Protein AF-A0A366CW76-F1 (afdb_monomer_lite)

Foldseek 3Di:
DPDDPDDDDDCQKDWDFPDPPVCPPPPTLIKIWGWDDDPPDTAIWIDSVQWTDPALPDDTHNDTDGDHPVRNVVSRVSCSQVRDDPNDGPCNVVVDDDD

Radius of gyration: 16.67 Å; chains: 1; bounding box: 48×47×42 Å

Structure (mmCIF, N/CA/C/O backbone):
data_AF-A0A366CW76-F1
#
_entry.id   AF-A0A366CW76-F1
#
loop_
_atom_site.group_PDB
_atom_site.id
_atom_site.type_symbol
_atom_site.label_atom_id
_atom_site.label_alt_id
_atom_site.label_comp_id
_atom_site.label_asym_id
_atom_site.label_entity_id
_atom_site.label_seq_id
_atom_site.pdbx_PDB_ins_code
_atom_site.Cartn_x
_atom_site.Cartn_y
_atom_site.Cartn_z
_atom_site.occupancy
_atom_site.B_iso_or_equiv
_atom_site.auth_seq_id
_atom_site.auth_comp_id
_atom_site.auth_asym_id
_atom_site.auth_atom_id
_atom_site.pdbx_PDB_model_num
ATOM 1 N N . MET A 1 1 ? 27.212 -34.674 -8.560 1.00 51.16 1 MET A N 1
ATOM 2 C CA . MET A 1 1 ? 25.912 -34.073 -8.190 1.00 51.16 1 MET A CA 1
ATOM 3 C C . MET A 1 1 ? 25.825 -32.720 -8.871 1.00 51.16 1 MET A C 1
ATOM 5 O O . MET A 1 1 ? 26.775 -31.966 -8.707 1.00 51.16 1 MET A O 1
ATOM 9 N N . PRO A 1 2 ? 24.784 -32.427 -9.669 1.00 63.22 2 PRO A N 1
ATOM 10 C CA . PRO A 1 2 ? 24.570 -31.074 -10.170 1.00 63.22 2 PRO A CA 1
ATOM 11 C C . PRO A 1 2 ? 24.283 -30.138 -8.989 1.00 63.22 2 PRO A C 1
ATOM 13 O O . PRO A 1 2 ? 23.513 -30.484 -8.093 1.00 63.22 2 PRO A O 1
ATOM 16 N N . GLU A 1 3 ? 24.955 -28.993 -8.964 1.00 63.53 3 GLU A N 1
ATOM 17 C CA . GLU A 1 3 ? 24.799 -27.962 -7.940 1.00 63.53 3 GLU A CA 1
ATOM 18 C C . GLU A 1 3 ? 23.416 -27.313 -8.089 1.00 63.53 3 GLU A C 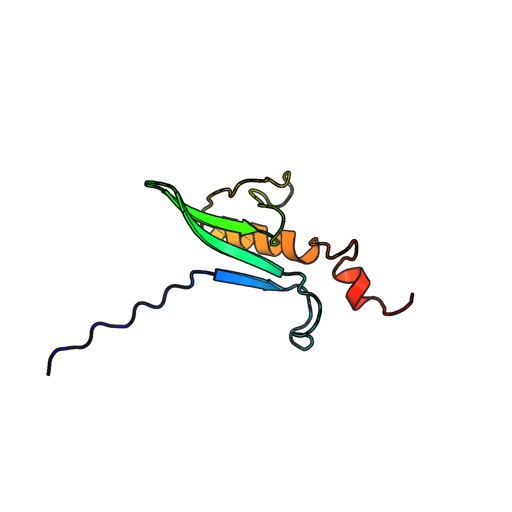1
ATOM 20 O O . GLU A 1 3 ? 23.066 -26.807 -9.156 1.00 63.53 3 GLU A O 1
ATOM 25 N N . ILE A 1 4 ? 22.593 -27.391 -7.041 1.00 67.50 4 ILE A N 1
ATOM 26 C CA . ILE A 1 4 ? 21.270 -26.763 -7.032 1.00 67.50 4 ILE A CA 1
ATOM 27 C C . ILE A 1 4 ? 21.498 -25.252 -6.885 1.00 67.50 4 ILE A C 1
ATOM 29 O O . ILE A 1 4 ? 22.107 -24.842 -5.895 1.00 67.50 4 ILE A O 1
ATOM 33 N N . PRO A 1 5 ? 21.038 -24.413 -7.832 1.00 67.38 5 PRO A N 1
ATOM 34 C CA . PRO A 1 5 ? 21.225 -22.975 -7.728 1.00 67.38 5 PRO A CA 1
ATOM 35 C C . PRO A 1 5 ? 20.509 -22.435 -6.480 1.00 67.38 5 PRO A C 1
ATOM 37 O O . PRO A 1 5 ? 19.438 -22.935 -6.120 1.00 67.38 5 PRO A O 1
ATOM 40 N N . PRO A 1 6 ? 21.064 -21.408 -5.816 1.00 56.34 6 PRO A N 1
ATOM 41 C CA . PRO A 1 6 ? 20.466 -20.845 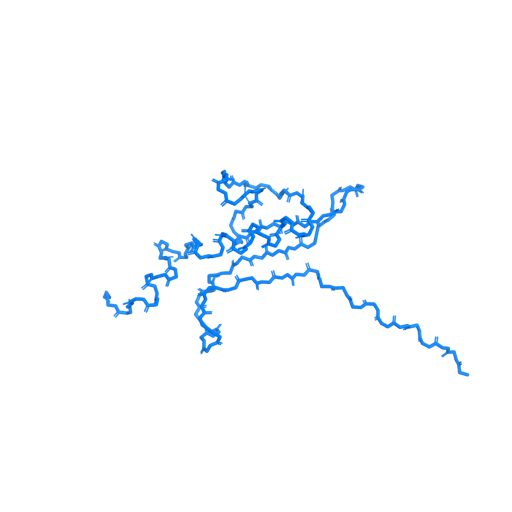-4.614 1.00 56.34 6 PRO A CA 1
ATOM 42 C C . PRO A 1 6 ? 19.055 -20.325 -4.910 1.00 56.34 6 PRO A C 1
ATOM 44 O O . PRO A 1 6 ? 18.830 -19.614 -5.894 1.00 56.34 6 PRO A O 1
ATOM 47 N N . ALA A 1 7 ? 18.097 -20.674 -4.049 1.00 46.22 7 ALA A N 1
ATOM 48 C CA . ALA A 1 7 ? 16.728 -20.190 -4.160 1.00 46.22 7 ALA A CA 1
ATOM 49 C C . ALA A 1 7 ? 16.709 -18.656 -4.057 1.00 46.22 7 ALA A C 1
ATOM 51 O O . ALA A 1 7 ? 17.092 -18.081 -3.038 1.00 46.22 7 ALA A O 1
ATOM 52 N N . ARG A 1 8 ? 16.255 -17.977 -5.116 1.00 40.16 8 ARG A N 1
ATOM 53 C CA . ARG A 1 8 ? 16.048 -16.525 -5.101 1.00 40.16 8 ARG A CA 1
ATOM 54 C C . ARG A 1 8 ? 14.660 -16.229 -4.538 1.00 40.16 8 ARG A C 1
ATOM 56 O O . ARG A 1 8 ? 13.675 -16.233 -5.270 1.00 40.16 8 ARG A O 1
ATOM 63 N N . ILE A 1 9 ? 14.590 -15.967 -3.238 1.00 44.22 9 ILE A N 1
ATOM 64 C CA . ILE A 1 9 ? 13.369 -15.499 -2.573 1.00 44.22 9 ILE A CA 1
ATOM 65 C C . ILE A 1 9 ? 13.215 -14.005 -2.883 1.00 44.22 9 ILE A C 1
ATOM 67 O O . ILE A 1 9 ? 14.120 -13.222 -2.608 1.00 44.22 9 ILE A O 1
ATOM 71 N N . THR A 1 10 ? 12.098 -13.612 -3.498 1.00 52.00 10 THR A N 1
ATOM 72 C CA . THR A 1 10 ? 11.753 -12.203 -3.756 1.00 52.00 10 THR A CA 1
ATOM 73 C C . THR A 1 10 ? 10.454 -11.899 -3.022 1.00 52.00 10 THR A C 1
ATOM 75 O O . THR A 1 10 ? 9.490 -12.649 -3.155 1.00 52.00 10 THR A O 1
ATOM 78 N N . ILE A 1 11 ? 10.429 -10.836 -2.218 1.00 59.56 11 ILE A N 1
ATOM 79 C CA . ILE A 1 11 ? 9.215 -10.423 -1.509 1.00 59.56 11 ILE A CA 1
ATOM 80 C C . ILE A 1 11 ? 8.377 -9.585 -2.478 1.00 59.56 11 ILE A C 1
ATOM 82 O O . ILE A 1 11 ? 8.646 -8.410 -2.703 1.00 59.56 11 ILE A O 1
ATOM 86 N N . ASP A 1 12 ? 7.374 -10.207 -3.097 1.00 73.12 12 ASP A N 1
ATOM 87 C CA . ASP A 1 12 ? 6.528 -9.540 -4.099 1.00 73.12 12 ASP A CA 1
ATOM 88 C C . ASP A 1 12 ? 5.363 -8.746 -3.482 1.00 73.12 12 ASP A C 1
ATOM 90 O O . ASP A 1 12 ? 4.725 -7.939 -4.169 1.00 73.12 12 ASP A O 1
ATOM 94 N N . ARG A 1 13 ? 5.078 -8.962 -2.190 1.00 74.31 13 ARG A N 1
ATOM 95 C CA . ARG A 1 13 ? 3.984 -8.320 -1.457 1.00 74.31 13 ARG A CA 1
ATOM 96 C C . ARG A 1 13 ? 4.377 -8.034 -0.011 1.00 74.31 13 ARG A C 1
ATOM 98 O O . ARG A 1 13 ? 4.737 -8.951 0.720 1.00 74.31 13 ARG A O 1
ATOM 105 N N . TYR A 1 14 ? 4.200 -6.786 0.402 1.00 70.44 14 TYR A N 1
ATOM 106 C CA . TYR A 1 14 ? 4.239 -6.369 1.799 1.00 70.44 14 TYR A CA 1
ATOM 107 C C . TYR A 1 14 ? 2.839 -5.958 2.244 1.00 70.44 14 TYR A C 1
ATOM 109 O O . TYR A 1 14 ? 2.078 -5.384 1.461 1.00 70.44 14 TYR A O 1
ATOM 117 N N . THR A 1 15 ? 2.516 -6.233 3.502 1.00 70.25 15 THR A N 1
ATOM 118 C CA . THR A 1 15 ? 1.267 -5.806 4.130 1.00 70.25 15 THR A CA 1
ATOM 119 C C . THR A 1 15 ? 1.613 -5.001 5.375 1.00 70.25 15 THR A C 1
ATOM 121 O O . THR A 1 15 ? 2.277 -5.520 6.267 1.00 70.25 15 THR A O 1
ATOM 124 N N . ALA A 1 16 ? 1.168 -3.749 5.440 1.00 62.97 16 ALA A N 1
ATOM 125 C CA . ALA A 1 16 ? 1.220 -2.945 6.655 1.00 62.97 16 ALA A CA 1
ATOM 126 C C . ALA A 1 16 ? -0.151 -3.012 7.334 1.00 62.97 16 ALA A C 1
ATOM 128 O O . ALA A 1 16 ? -1.136 -2.581 6.737 1.00 62.97 16 ALA A O 1
ATOM 129 N N . SER A 1 17 ? -0.206 -3.581 8.541 1.00 67.19 17 SER A N 1
ATOM 130 C CA . SER A 1 17 ? -1.399 -3.604 9.395 1.00 67.19 17 SER A CA 1
ATOM 131 C C . SER A 1 17 ? -1.252 -2.569 10.500 1.00 67.19 17 SER A C 1
ATOM 133 O O . SER A 1 17 ? -0.157 -2.374 11.025 1.00 67.19 17 SER A O 1
ATOM 135 N N . CYS A 1 18 ? -2.354 -1.927 10.865 1.00 68.44 18 CYS A N 1
ATOM 136 C CA . CYS A 1 18 ? -2.392 -0.994 11.991 1.00 68.44 18 CYS A CA 1
ATOM 137 C C . CYS A 1 18 ? -3.049 -1.561 13.247 1.00 68.44 18 CYS A C 1
ATOM 139 O O . CYS A 1 18 ? -3.217 -0.841 14.227 1.00 68.44 18 CYS A O 1
ATOM 141 N N . LEU A 1 19 ? -3.412 -2.839 13.227 1.00 68.19 19 LEU A N 1
ATOM 142 C CA . LEU A 1 19 ? -3.888 -3.539 14.411 1.00 68.19 19 LEU A CA 1
ATOM 143 C C . LEU A 1 19 ? -2.701 -4.135 15.189 1.00 68.19 19 LEU A C 1
ATOM 145 O O . LEU A 1 19 ? -1.709 -4.508 14.555 1.00 68.19 19 LEU A O 1
ATOM 149 N N . PRO A 1 20 ? -2.794 -4.239 16.530 1.00 64.75 20 PRO A N 1
ATOM 150 C CA . PRO A 1 20 ? -1.844 -4.997 17.338 1.00 64.75 20 PRO A CA 1
ATOM 151 C C . PRO A 1 20 ? -1.672 -6.420 16.796 1.00 64.75 20 PRO A C 1
ATOM 153 O O . PRO A 1 20 ? -2.620 -7.004 16.268 1.00 64.75 20 PRO A O 1
ATOM 156 N N . GLU A 1 21 ? -0.466 -6.973 16.943 1.00 62.72 21 GLU A N 1
ATOM 157 C CA . GLU A 1 21 ? -0.092 -8.307 16.439 1.00 62.72 21 GLU A CA 1
ATOM 158 C C . GLU A 1 21 ? -1.034 -9.420 16.939 1.00 62.72 21 GLU A C 1
ATOM 160 O O . GLU A 1 21 ? -1.259 -10.410 16.245 1.00 62.72 21 GLU A O 1
ATOM 165 N N . ASP A 1 22 ? -1.666 -9.190 18.089 1.00 63.47 22 ASP A N 1
ATOM 166 C CA . ASP A 1 22 ? -2.517 -10.135 18.811 1.00 63.47 22 ASP A CA 1
ATOM 167 C C . ASP A 1 22 ? -3.945 -10.267 18.239 1.00 63.47 22 ASP A C 1
ATOM 169 O O . ASP A 1 22 ? -4.721 -11.085 18.728 1.00 63.47 22 ASP A O 1
ATOM 173 N N . HIS A 1 23 ? -4.300 -9.481 17.213 1.00 53.50 23 HIS A N 1
ATOM 174 C CA . HIS A 1 23 ? -5.649 -9.434 16.624 1.00 53.50 23 HIS A CA 1
ATOM 175 C C . HIS A 1 23 ? -5.668 -9.672 15.098 1.00 53.50 23 HIS A C 1
ATOM 177 O O . HIS A 1 23 ? -6.150 -8.822 14.335 1.00 53.50 23 HIS A O 1
ATOM 183 N N . PRO A 1 24 ? -5.147 -10.817 14.610 1.00 57.62 24 PRO A N 1
ATOM 184 C CA . PRO A 1 24 ? -5.070 -11.124 13.181 1.00 57.62 24 PRO A CA 1
ATOM 185 C C . PRO A 1 24 ? -6.438 -11.327 12.502 1.00 57.62 24 PRO A C 1
ATOM 187 O O . PRO A 1 24 ? -6.512 -11.264 11.279 1.00 57.62 24 PRO A O 1
ATOM 190 N N . GLU A 1 25 ? -7.512 -11.575 13.253 1.00 50.94 25 GLU A N 1
ATOM 191 C CA . GLU A 1 25 ? -8.860 -11.887 12.747 1.00 50.94 25 GLU A CA 1
ATOM 192 C C . GLU A 1 25 ? -9.746 -10.669 12.427 1.00 50.94 25 GLU A C 1
ATOM 194 O O . GLU A 1 25 ? -10.796 -10.811 11.794 1.00 50.94 25 GLU A O 1
ATOM 199 N N . HIS A 1 26 ? -9.360 -9.465 12.848 1.00 51.94 26 HIS A N 1
ATOM 200 C CA . HIS A 1 26 ? -10.157 -8.260 12.620 1.00 51.94 26 HIS A CA 1
ATOM 201 C C . HIS A 1 26 ? -10.056 -7.793 11.158 1.00 51.94 26 HIS A C 1
ATOM 203 O O . HIS A 1 26 ? -8.996 -7.892 10.539 1.00 51.94 26 HIS A O 1
ATOM 209 N N . ARG A 1 27 ? -11.162 -7.258 10.598 1.00 52.59 27 ARG A N 1
ATOM 210 C CA . ARG A 1 27 ? -11.234 -6.714 9.223 1.00 52.59 27 ARG A CA 1
ATOM 211 C C . ARG A 1 27 ? -10.017 -5.823 8.958 1.00 52.59 27 ARG A C 1
ATOM 213 O O . ARG A 1 27 ? -9.911 -4.733 9.509 1.00 52.59 27 ARG A O 1
ATOM 220 N N . HIS A 1 28 ? -9.096 -6.340 8.152 1.00 59.81 28 HIS A N 1
ATOM 221 C CA . HIS A 1 28 ? -7.732 -5.844 8.086 1.00 59.81 28 HIS A CA 1
ATOM 222 C C . HIS A 1 28 ? -7.688 -4.382 7.627 1.00 59.81 28 HIS A C 1
ATOM 224 O O . HIS A 1 28 ? -7.975 -4.073 6.471 1.00 59.81 28 HIS A O 1
ATOM 230 N N . PHE A 1 29 ? -7.260 -3.489 8.518 1.00 67.44 29 PHE A N 1
ATOM 231 C CA . PHE A 1 29 ? -6.743 -2.171 8.154 1.00 67.44 29 PHE A CA 1
ATOM 232 C C . PHE A 1 29 ? -5.372 -2.350 7.508 1.00 67.44 29 PHE A C 1
ATOM 234 O O . PHE A 1 29 ? -4.337 -2.086 8.119 1.00 67.44 29 PHE A O 1
ATOM 241 N N . SER A 1 30 ? -5.372 -2.920 6.306 1.00 74.62 30 SER A N 1
ATOM 242 C CA . SER A 1 30 ? -4.159 -3.310 5.607 1.00 74.62 30 SER A CA 1
ATOM 243 C C . SER A 1 30 ? -3.912 -2.433 4.395 1.00 74.62 30 SER A C 1
ATOM 245 O O . SER A 1 30 ? -4.770 -2.330 3.521 1.00 74.62 30 SER A O 1
ATOM 247 N N . ILE A 1 31 ? -2.698 -1.901 4.292 1.00 83.38 31 ILE A N 1
ATOM 248 C CA . ILE A 1 31 ? -2.153 -1.414 3.027 1.00 83.38 31 ILE A CA 1
ATOM 249 C C . ILE A 1 31 ? -1.247 -2.486 2.436 1.00 83.38 31 ILE A C 1
ATOM 251 O O . ILE A 1 31 ? -0.405 -3.063 3.123 1.00 83.38 31 ILE A O 1
ATOM 255 N N . LEU A 1 32 ? -1.403 -2.728 1.142 1.00 89.31 32 LEU A N 1
ATOM 256 C CA . LEU A 1 32 ? -0.593 -3.635 0.353 1.00 89.31 32 LEU A CA 1
ATOM 257 C C . LEU A 1 32 ? 0.415 -2.843 -0.468 1.00 89.31 32 LEU A C 1
ATOM 259 O O . LEU A 1 32 ? 0.043 -1.928 -1.200 1.00 89.31 32 LEU A O 1
ATOM 263 N N . VAL A 1 33 ? 1.676 -3.255 -0.407 1.00 89.44 33 VAL A N 1
ATOM 264 C CA . VAL A 1 33 ? 2.710 -2.845 -1.358 1.00 89.44 33 VAL A CA 1
ATOM 265 C C . VAL A 1 33 ? 3.007 -4.038 -2.241 1.00 89.44 33 VAL A C 1
ATOM 267 O O . VAL A 1 33 ? 3.438 -5.076 -1.749 1.00 89.44 33 VAL A O 1
ATOM 270 N N . MET A 1 34 ? 2.754 -3.917 -3.539 1.00 91.06 34 MET A N 1
ATOM 271 C CA . MET A 1 34 ? 2.916 -5.022 -4.482 1.00 91.06 34 MET A CA 1
ATOM 272 C C . MET A 1 34 ? 3.883 -4.647 -5.585 1.00 91.06 34 MET A C 1
ATOM 274 O O . MET A 1 34 ? 3.746 -3.590 -6.208 1.00 91.06 34 MET A O 1
ATOM 278 N N . ARG A 1 35 ? 4.810 -5.552 -5.884 1.00 90.56 35 ARG A N 1
ATOM 279 C CA . ARG A 1 35 ? 5.659 -5.420 -7.059 1.00 90.56 35 ARG A CA 1
ATOM 280 C C . ARG A 1 35 ? 4.805 -5.555 -8.318 1.00 90.56 35 ARG A C 1
ATOM 282 O O . ARG A 1 35 ? 4.027 -6.495 -8.472 1.00 90.56 35 ARG A O 1
ATOM 289 N N . ARG A 1 36 ? 4.930 -4.598 -9.233 1.00 89.06 36 ARG A N 1
ATOM 290 C CA . ARG A 1 36 ? 4.188 -4.554 -10.494 1.00 89.06 36 ARG A CA 1
ATOM 291 C C . ARG A 1 36 ? 5.103 -4.224 -11.656 1.00 89.06 36 ARG A C 1
ATOM 293 O O . ARG A 1 36 ? 6.060 -3.463 -11.540 1.00 89.06 36 ARG A O 1
ATOM 300 N N . ARG A 1 37 ? 4.765 -4.791 -12.810 1.00 87.88 37 ARG A N 1
ATOM 301 C CA . ARG A 1 37 ? 5.432 -4.520 -14.079 1.00 87.88 37 ARG A CA 1
ATOM 302 C C . ARG A 1 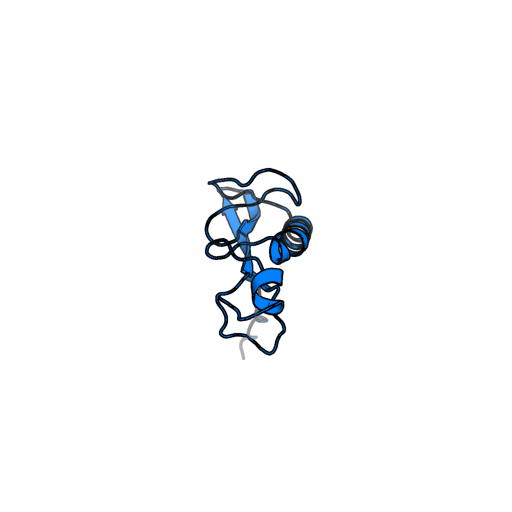37 ? 4.412 -3.995 -15.076 1.00 87.88 37 ARG A C 1
ATOM 304 O O . ARG A 1 37 ? 3.402 -4.647 -15.327 1.00 87.88 37 ARG A O 1
ATOM 311 N N . ARG A 1 38 ? 4.687 -2.830 -15.656 1.00 84.06 38 ARG A N 1
ATOM 312 C CA . ARG A 1 38 ? 3.900 -2.236 -16.737 1.00 84.06 38 ARG A CA 1
ATOM 313 C C . ARG A 1 38 ? 4.829 -2.009 -17.920 1.00 84.06 38 ARG A C 1
ATOM 315 O O . ARG A 1 38 ? 5.688 -1.137 -17.869 1.00 84.06 38 ARG A O 1
ATOM 322 N N . ARG A 1 39 ? 4.642 -2.801 -18.981 1.00 85.94 39 ARG A N 1
ATOM 323 C CA . ARG A 1 39 ? 5.516 -2.827 -20.167 1.00 85.94 39 ARG A CA 1
ATOM 324 C C . ARG A 1 39 ? 6.985 -3.097 -19.779 1.00 85.94 39 ARG A C 1
ATOM 326 O O . ARG A 1 39 ? 7.314 -4.179 -19.285 1.00 85.94 39 ARG A O 1
ATOM 333 N N . ASP A 1 40 ? 7.848 -2.122 -20.005 1.00 86.88 40 ASP A N 1
ATOM 334 C CA . ASP A 1 40 ? 9.283 -2.097 -19.729 1.00 86.88 40 ASP A CA 1
ATOM 335 C C . ASP A 1 40 ? 9.626 -1.612 -18.312 1.00 86.88 40 ASP A C 1
ATOM 337 O O . ASP A 1 40 ? 10.749 -1.801 -17.854 1.00 86.88 40 ASP A O 1
ATOM 341 N N . THR A 1 41 ? 8.660 -1.056 -17.580 1.00 86.31 41 THR A N 1
ATOM 342 C CA . THR A 1 41 ? 8.883 -0.479 -16.252 1.00 86.31 41 THR A CA 1
ATOM 343 C C . THR A 1 41 ? 8.465 -1.457 -15.155 1.00 86.31 41 THR A C 1
ATOM 345 O O . THR A 1 41 ? 7.358 -2.000 -15.176 1.00 86.31 41 THR A O 1
ATOM 348 N N . THR A 1 42 ? 9.340 -1.679 -14.172 1.00 89.25 42 THR A N 1
ATOM 349 C CA . THR A 1 42 ? 9.032 -2.438 -12.949 1.00 89.25 42 THR A CA 1
ATOM 350 C C . THR A 1 42 ? 9.129 -1.509 -11.749 1.00 89.25 42 THR A C 1
ATOM 352 O O . THR A 1 42 ? 10.081 -0.742 -11.648 1.00 89.25 42 THR A O 1
ATOM 355 N N . GLY A 1 43 ? 8.165 -1.593 -10.842 1.00 91.75 43 GLY A N 1
ATOM 356 C CA . GLY A 1 43 ? 8.145 -0.819 -9.608 1.00 91.75 43 GLY A CA 1
ATOM 357 C C . GLY A 1 43 ? 7.213 -1.451 -8.587 1.00 91.75 43 GLY A C 1
ATOM 358 O O . GLY A 1 43 ? 6.809 -2.605 -8.728 1.00 91.75 43 GLY A O 1
ATOM 359 N N . TYR A 1 44 ? 6.856 -0.681 -7.574 1.00 94.00 44 TYR A N 1
ATOM 360 C CA . TYR A 1 44 ? 5.923 -1.082 -6.532 1.00 94.00 44 TYR A CA 1
ATOM 361 C C . TYR A 1 44 ? 4.706 -0.166 -6.550 1.00 94.00 44 TYR A C 1
ATOM 363 O O . TYR A 1 44 ? 4.820 1.014 -6.866 1.00 94.00 44 TYR A O 1
ATOM 371 N N . ALA A 1 45 ? 3.541 -0.718 -6.238 1.00 94.25 45 ALA A N 1
ATOM 372 C CA . ALA A 1 45 ? 2.291 0.021 -6.133 1.00 94.25 45 ALA A CA 1
ATOM 373 C C . ALA A 1 45 ? 1.686 -0.184 -4.745 1.00 94.25 45 ALA A C 1
ATOM 375 O O . ALA A 1 45 ? 1.762 -1.287 -4.199 1.00 94.25 45 ALA A O 1
ATOM 376 N N . VAL A 1 46 ? 1.077 0.870 -4.205 1.00 93.56 46 VAL A N 1
ATOM 377 C CA . VAL A 1 46 ? 0.492 0.898 -2.859 1.00 93.56 46 VAL A CA 1
ATOM 378 C C . VAL A 1 46 ? -1.030 0.959 -2.960 1.00 93.56 46 VAL A C 1
ATOM 380 O O . VAL A 1 46 ? -1.550 1.783 -3.712 1.00 93.56 46 VAL A O 1
ATOM 383 N N . THR A 1 47 ? -1.750 0.108 -2.227 1.00 90.88 47 THR A N 1
ATOM 384 C CA . THR A 1 47 ? -3.222 0.045 -2.268 1.00 90.88 47 THR A CA 1
ATOM 385 C C . THR A 1 47 ? -3.841 -0.427 -0.956 1.00 90.88 47 THR A C 1
ATOM 387 O O . THR A 1 47 ? -3.250 -1.244 -0.261 1.00 90.88 47 THR A O 1
ATOM 390 N N . ASP A 1 48 ? -5.045 0.041 -0.637 1.00 86.38 48 ASP A N 1
ATOM 391 C CA . ASP A 1 48 ? -5.903 -0.499 0.434 1.00 86.38 48 ASP A CA 1
ATOM 392 C C . ASP A 1 48 ? -6.866 -1.596 -0.075 1.00 86.38 48 ASP A C 1
ATOM 394 O O . ASP A 1 48 ? -7.721 -2.080 0.661 1.00 86.38 48 ASP A O 1
ATOM 398 N N . GLY A 1 49 ? -6.748 -1.987 -1.350 1.00 84.06 49 GLY A N 1
ATOM 399 C CA . GLY A 1 49 ? -7.653 -2.912 -2.036 1.00 84.06 49 GLY A CA 1
ATOM 400 C C . GLY A 1 49 ? -8.792 -2.232 -2.803 1.00 84.06 49 GLY A C 1
ATOM 401 O O . GLY A 1 49 ? -9.382 -2.872 -3.672 1.00 84.06 49 GLY A O 1
ATOM 402 N N . THR A 1 50 ? -9.062 -0.949 -2.547 1.00 86.38 50 THR A N 1
ATOM 403 C CA . THR A 1 50 ? -10.062 -0.142 -3.270 1.00 86.38 50 THR A CA 1
ATOM 404 C C . THR A 1 50 ? -9.394 0.924 -4.136 1.00 86.38 50 THR A C 1
ATOM 406 O O . THR A 1 50 ? -9.755 1.110 -5.297 1.00 86.38 50 THR A O 1
ATOM 409 N N . TRP A 1 51 ? -8.390 1.599 -3.586 1.00 90.31 51 TRP A N 1
ATOM 410 C CA . TRP A 1 51 ? -7.709 2.743 -4.170 1.00 90.31 51 TRP A CA 1
ATOM 411 C C . TRP A 1 51 ? -6.202 2.530 -4.251 1.00 90.31 51 TRP A C 1
ATOM 413 O O . TRP A 1 51 ? -5.620 1.734 -3.512 1.00 90.31 51 TRP A O 1
ATOM 423 N N . TRP A 1 52 ? -5.555 3.278 -5.142 1.00 93.50 52 TRP A N 1
ATOM 424 C CA . TRP A 1 52 ? -4.104 3.299 -5.304 1.00 93.50 52 TRP A CA 1
ATOM 425 C C . TRP A 1 52 ? -3.519 4.621 -4.815 1.00 93.50 52 TRP A C 1
ATOM 427 O O . TRP A 1 52 ? -4.082 5.685 -5.072 1.00 93.50 52 TRP A O 1
ATOM 437 N N . TYR A 1 53 ? -2.365 4.569 -4.152 1.00 93.12 53 TYR A N 1
ATOM 438 C CA . TYR A 1 53 ? -1.719 5.748 -3.573 1.00 93.12 53 TYR A CA 1
ATOM 439 C C . TYR A 1 53 ? -0.366 6.019 -4.229 1.00 93.12 53 TYR A C 1
ATOM 441 O O . TYR A 1 53 ? 0.495 5.140 -4.278 1.00 93.12 53 TYR A O 1
ATOM 449 N N . GLY A 1 54 ? -0.185 7.248 -4.718 1.00 94.38 54 GLY A N 1
ATOM 450 C CA . GLY A 1 54 ? 1.087 7.740 -5.255 1.00 94.38 54 GLY A CA 1
ATOM 451 C C . GLY A 1 54 ? 1.891 8.604 -4.278 1.00 94.38 54 GLY A C 1
ATOM 452 O O . GLY A 1 54 ? 3.048 8.899 -4.556 1.00 94.38 54 GLY A O 1
ATOM 453 N N . ASP A 1 55 ? 1.290 9.006 -3.153 1.00 92.69 55 ASP A N 1
ATOM 454 C CA . ASP A 1 55 ? 1.830 9.993 -2.210 1.00 92.69 55 ASP A CA 1
ATOM 455 C C . ASP A 1 55 ? 1.270 9.753 -0.784 1.00 92.69 55 ASP A C 1
ATOM 457 O O . ASP A 1 55 ? 0.189 9.166 -0.613 1.00 92.69 55 ASP A O 1
ATOM 461 N N . THR A 1 56 ? 1.987 10.208 0.248 1.00 89.56 56 THR A N 1
ATOM 462 C CA . THR A 1 56 ? 1.581 10.145 1.662 1.00 89.56 56 THR A CA 1
ATOM 463 C C . THR A 1 56 ? 0.317 10.952 1.955 1.00 89.56 56 THR A C 1
ATOM 465 O O . THR A 1 56 ? -0.516 10.496 2.738 1.00 89.56 56 THR A O 1
ATOM 468 N N . ASP A 1 57 ? 0.128 12.095 1.290 1.00 90.12 57 ASP A N 1
ATOM 469 C CA . ASP A 1 57 ? -0.973 13.038 1.546 1.00 90.12 57 ASP A CA 1
ATOM 470 C C . ASP A 1 57 ? -1.748 13.444 0.278 1.00 90.12 57 ASP A C 1
ATOM 472 O O . ASP A 1 57 ? -2.806 14.063 0.368 1.00 90.12 57 ASP A O 1
ATOM 476 N N . GLY A 1 58 ? -1.283 13.033 -0.905 1.00 88.94 58 GLY A N 1
ATOM 477 C CA . GLY A 1 58 ? -1.969 13.277 -2.180 1.00 88.94 58 GLY A CA 1
ATOM 478 C C . GLY A 1 58 ? -3.330 12.569 -2.356 1.00 88.94 58 GLY A C 1
ATOM 479 O O . GLY A 1 58 ? -3.783 11.808 -1.496 1.00 88.94 58 GLY A O 1
ATOM 480 N N . PRO A 1 59 ? -4.018 12.796 -3.485 1.00 90.00 59 PRO A N 1
ATOM 481 C CA . PRO A 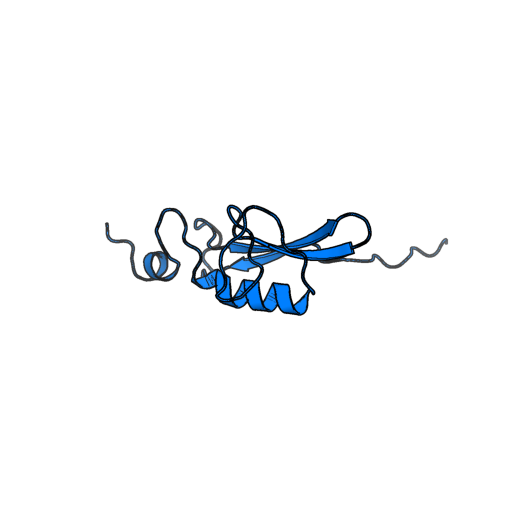1 59 ? -5.263 12.102 -3.794 1.00 90.00 59 PRO A CA 1
ATOM 482 C C . PRO A 1 59 ? -5.043 10.604 -4.053 1.00 90.00 59 PRO A C 1
ATOM 484 O O . PRO A 1 59 ? -3.966 10.164 -4.454 1.00 90.00 59 PRO A O 1
ATOM 487 N N . ALA A 1 60 ? -6.100 9.823 -3.844 1.00 91.19 60 ALA A N 1
ATOM 488 C CA . ALA A 1 60 ? -6.179 8.437 -4.286 1.00 91.19 60 ALA A CA 1
ATOM 489 C C . ALA A 1 60 ? -6.416 8.345 -5.805 1.00 91.19 60 ALA A C 1
ATOM 491 O O . ALA A 1 60 ? -7.016 9.234 -6.413 1.00 91.19 60 ALA A O 1
ATOM 492 N N . HIS A 1 61 ? -5.987 7.239 -6.409 1.00 92.12 61 HIS A N 1
ATOM 493 C CA . HIS A 1 61 ? -6.125 6.955 -7.835 1.00 92.12 61 HIS A CA 1
ATOM 494 C C . HIS A 1 61 ? -6.910 5.661 -8.072 1.00 92.12 61 HIS A C 1
ATOM 496 O O . HIS A 1 61 ? -6.852 4.727 -7.273 1.00 92.12 61 HIS A O 1
ATOM 502 N N . THR A 1 62 ? -7.611 5.584 -9.205 1.00 92.44 62 THR A N 1
ATOM 503 C CA . THR A 1 62 ? -8.275 4.354 -9.676 1.00 92.44 62 THR A CA 1
ATOM 504 C C . THR A 1 62 ? -7.302 3.372 -10.322 1.00 92.44 62 THR A C 1
ATOM 506 O O . THR A 1 62 ? -7.571 2.176 -10.368 1.00 92.44 62 THR A O 1
ATOM 509 N N . GLU A 1 63 ? -6.157 3.868 -10.792 1.00 91.75 63 GLU A N 1
ATOM 510 C CA . GLU A 1 63 ? -5.129 3.084 -11.467 1.00 91.75 63 GLU A CA 1
ATOM 511 C C . GLU A 1 63 ? -3.826 3.038 -10.653 1.00 91.75 63 GLU A C 1
ATOM 513 O O . GLU A 1 63 ? -3.506 3.991 -9.936 1.00 91.75 63 GLU A O 1
ATOM 518 N N . PRO A 1 64 ? -3.029 1.964 -10.781 1.00 91.94 64 PRO A N 1
ATOM 519 C CA . PRO A 1 64 ? -1.796 1.795 -10.023 1.00 91.94 64 PRO A CA 1
ATOM 520 C C . PRO A 1 64 ? -0.725 2.800 -10.438 1.00 91.94 64 PRO A C 1
ATOM 522 O O . PRO A 1 64 ? -0.380 2.910 -11.618 1.00 91.94 64 PRO A O 1
ATOM 525 N N . VAL A 1 65 ? -0.110 3.437 -9.445 1.00 92.06 65 VAL A N 1
ATOM 526 C CA . VAL A 1 65 ? 1.081 4.273 -9.623 1.00 92.06 65 VAL A CA 1
ATOM 527 C C . VAL A 1 65 ? 2.316 3.425 -9.332 1.00 92.06 65 VAL A C 1
ATOM 529 O O . VAL A 1 65 ? 2.404 2.805 -8.274 1.00 92.06 65 VAL A O 1
ATOM 532 N N . LEU A 1 66 ? 3.252 3.355 -10.283 1.00 93.88 66 LEU A N 1
ATOM 533 C CA . L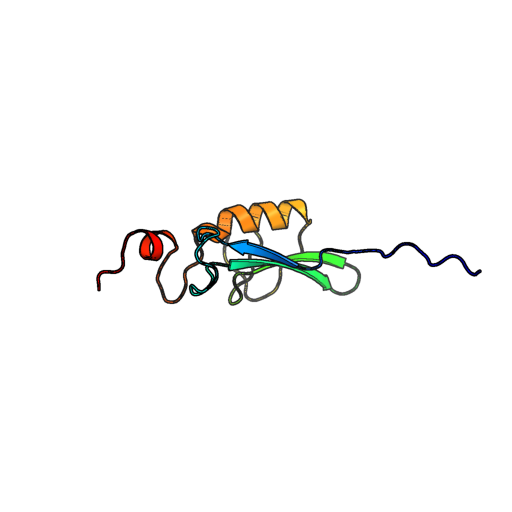EU A 1 66 ? 4.516 2.642 -10.090 1.00 93.88 66 LEU A CA 1
ATOM 534 C C . LEU A 1 66 ? 5.539 3.555 -9.423 1.00 93.88 66 LEU A C 1
ATOM 536 O O . LEU A 1 66 ? 5.828 4.641 -9.919 1.00 93.88 66 LEU A O 1
ATOM 540 N N . LEU A 1 67 ? 6.105 3.071 -8.324 1.00 93.75 67 LEU A N 1
ATOM 541 C CA . LEU A 1 67 ? 7.026 3.794 -7.461 1.00 93.75 67 LEU A CA 1
ATOM 542 C C . LEU A 1 67 ? 8.295 2.970 -7.214 1.00 93.75 67 LEU A C 1
ATOM 544 O O . LEU A 1 67 ? 8.316 1.749 -7.407 1.00 93.75 67 LEU A O 1
ATOM 548 N N . ALA A 1 68 ? 9.347 3.635 -6.741 1.00 93.31 68 ALA A N 1
ATOM 549 C CA . ALA A 1 68 ? 10.474 2.946 -6.122 1.00 93.31 68 ALA A CA 1
ATOM 550 C C . ALA A 1 68 ? 10.022 2.233 -4.833 1.00 93.31 68 ALA A C 1
ATOM 552 O O . ALA A 1 68 ? 9.086 2.678 -4.167 1.00 93.31 68 ALA A O 1
ATOM 553 N N . GLU A 1 69 ? 10.697 1.139 -4.470 1.00 90.69 69 GLU A N 1
ATOM 554 C CA . GLU A 1 69 ? 10.328 0.315 -3.307 1.00 90.69 69 GLU A CA 1
ATOM 555 C C . GLU A 1 69 ? 10.279 1.116 -2.006 1.00 90.69 69 GLU A C 1
ATOM 557 O O . GLU A 1 69 ? 9.277 1.087 -1.298 1.00 90.69 69 GLU A O 1
ATOM 562 N N . SER A 1 70 ? 11.331 1.887 -1.721 1.00 91.12 70 SER A N 1
ATOM 563 C CA . SER A 1 70 ? 11.428 2.703 -0.508 1.00 91.12 70 SER A CA 1
ATOM 564 C C . SER A 1 70 ? 10.290 3.718 -0.408 1.00 91.12 70 SER A C 1
ATOM 566 O O . SER A 1 70 ? 9.652 3.823 0.634 1.00 91.12 70 SER A O 1
ATOM 568 N N . THR A 1 71 ? 9.978 4.406 -1.508 1.00 94.00 71 THR A N 1
ATOM 569 C CA . THR A 1 71 ? 8.855 5.347 -1.587 1.00 94.00 71 THR A CA 1
ATOM 570 C C . THR A 1 71 ? 7.522 4.650 -1.325 1.00 94.00 71 THR A C 1
ATOM 572 O O . THR A 1 71 ? 6.709 5.152 -0.553 1.00 94.00 71 THR A O 1
ATOM 575 N N . ALA A 1 72 ? 7.305 3.476 -1.924 1.00 91.81 72 ALA A N 1
ATOM 576 C CA . ALA A 1 72 ? 6.084 2.706 -1.726 1.00 91.81 72 ALA A CA 1
ATOM 577 C C . ALA A 1 72 ? 5.916 2.259 -0.261 1.00 91.81 72 ALA A C 1
ATOM 579 O O . ALA A 1 72 ? 4.817 2.351 0.284 1.00 91.81 72 ALA A O 1
ATOM 580 N N . LEU A 1 73 ? 7.002 1.841 0.400 1.00 89.75 73 LEU A N 1
ATOM 581 C CA . LEU A 1 73 ? 6.990 1.486 1.822 1.00 89.75 73 LEU A CA 1
ATOM 582 C C . LEU A 1 73 ? 6.693 2.698 2.718 1.00 89.75 73 LEU A C 1
ATOM 584 O O . LEU A 1 73 ? 5.861 2.590 3.616 1.00 89.75 73 LEU A O 1
ATOM 588 N N . THR A 1 74 ? 7.300 3.860 2.451 1.00 90.81 74 THR A N 1
ATOM 589 C CA . THR A 1 74 ? 7.013 5.098 3.197 1.00 90.81 74 THR A CA 1
ATOM 590 C C . THR A 1 74 ? 5.549 5.516 3.059 1.00 90.81 74 THR A C 1
ATOM 592 O O . THR A 1 74 ? 4.897 5.826 4.056 1.00 90.81 74 THR A O 1
ATOM 595 N N . ILE A 1 75 ? 4.998 5.476 1.841 1.00 92.00 75 ILE A N 1
ATOM 596 C CA . ILE A 1 75 ? 3.581 5.787 1.606 1.00 92.00 75 ILE A CA 1
ATOM 597 C C . ILE A 1 75 ? 2.690 4.792 2.343 1.00 92.00 75 ILE A C 1
ATOM 599 O O . ILE A 1 75 ? 1.730 5.204 2.992 1.00 92.00 75 ILE A O 1
ATOM 603 N N . ALA A 1 76 ? 3.011 3.499 2.285 1.00 87.88 76 ALA A N 1
ATOM 604 C CA . ALA A 1 76 ? 2.234 2.477 2.970 1.00 87.88 76 ALA A CA 1
ATOM 605 C C . ALA A 1 76 ? 2.197 2.693 4.484 1.00 87.88 76 ALA A C 1
ATOM 607 O O . ALA A 1 76 ? 1.117 2.661 5.067 1.00 87.88 76 ALA A O 1
ATOM 608 N N . GLN A 1 77 ? 3.339 2.990 5.104 1.00 86.25 77 GLN A N 1
ATOM 609 C CA . GLN A 1 77 ? 3.422 3.288 6.536 1.00 86.25 77 GLN A CA 1
ATOM 610 C C . GLN A 1 77 ? 2.605 4.527 6.922 1.00 86.25 77 GLN A C 1
ATOM 612 O O . GLN A 1 77 ? 1.902 4.508 7.929 1.00 86.25 77 GLN A O 1
ATOM 617 N N . ALA A 1 78 ? 2.648 5.588 6.111 1.00 87.81 78 ALA A N 1
ATOM 618 C CA . ALA A 1 78 ? 1.890 6.810 6.374 1.00 87.81 78 ALA A CA 1
ATOM 619 C C . ALA A 1 78 ? 0.374 6.632 6.173 1.00 87.81 78 ALA A C 1
ATOM 621 O O . ALA A 1 78 ? -0.431 7.226 6.893 1.00 87.81 78 ALA A O 1
ATOM 622 N N . ARG A 1 79 ? -0.030 5.824 5.184 1.00 86.88 79 ARG A N 1
ATOM 623 C CA . ARG A 1 79 ? -1.438 5.606 4.819 1.00 86.88 79 ARG A CA 1
ATOM 624 C C . ARG A 1 79 ? -2.133 4.567 5.678 1.00 86.88 79 ARG A C 1
ATOM 626 O O . ARG A 1 79 ? -3.313 4.751 5.956 1.00 86.88 79 ARG A O 1
ATOM 633 N N . ALA A 1 80 ? -1.432 3.519 6.105 1.00 83.44 80 ALA A N 1
ATOM 634 C CA . ALA A 1 80 ? -2.011 2.414 6.862 1.00 83.44 80 ALA A CA 1
ATOM 635 C C . ALA A 1 80 ? -2.894 2.859 8.049 1.00 83.44 80 ALA A C 1
ATOM 637 O O . ALA A 1 80 ? -4.041 2.414 8.103 1.00 83.44 80 ALA A O 1
ATOM 638 N N . PRO A 1 81 ? -2.478 3.795 8.933 1.00 79.56 81 PRO A N 1
ATOM 639 C CA . PRO A 1 81 ? -3.307 4.189 10.080 1.00 79.56 81 PRO A CA 1
ATOM 640 C C . PRO A 1 81 ? -4.542 5.011 9.691 1.00 79.56 81 PRO A C 1
ATOM 642 O O . PRO A 1 81 ? -5.430 5.221 10.513 1.00 79.56 81 PRO A O 1
ATOM 645 N N . ARG A 1 82 ? -4.598 5.496 8.445 1.00 81.38 82 ARG A N 1
ATOM 646 C CA . ARG A 1 82 ? -5.683 6.319 7.901 1.00 81.38 82 ARG A CA 1
ATOM 647 C C . ARG A 1 82 ? -6.669 5.511 7.060 1.00 81.38 82 ARG A C 1
ATOM 649 O O . ARG A 1 82 ? -7.667 6.075 6.615 1.00 81.38 82 ARG A O 1
ATOM 656 N N . VAL A 1 83 ? -6.389 4.231 6.803 1.00 78.56 83 VAL A N 1
ATOM 657 C CA . VAL A 1 83 ? -7.314 3.362 6.071 1.00 78.56 83 VAL A CA 1
ATOM 658 C C . VAL A 1 83 ? -8.608 3.266 6.857 1.00 78.56 83 VAL A C 1
ATOM 660 O O . VAL A 1 83 ? -8.603 3.041 8.068 1.00 78.56 83 VAL A O 1
ATOM 663 N N . GLN A 1 84 ? -9.717 3.434 6.146 1.00 76.62 84 GLN A N 1
ATOM 664 C CA . GLN A 1 84 ? -11.040 3.232 6.703 1.00 76.62 84 GLN A CA 1
ATOM 665 C C . GLN A 1 84 ? -11.642 1.955 6.142 1.00 76.62 84 GLN A C 1
ATOM 667 O O . GLN A 1 84 ? -11.616 1.721 4.936 1.00 76.62 84 GLN A O 1
ATOM 672 N N . VAL A 1 85 ? -12.235 1.151 7.016 1.00 72.38 85 VAL A N 1
ATOM 673 C CA . VAL A 1 85 ? -12.957 -0.058 6.632 1.00 72.38 85 VAL A CA 1
ATOM 674 C C . VAL A 1 85 ? -14.401 0.103 7.084 1.00 72.38 85 VAL A C 1
ATOM 676 O O . VAL A 1 85 ? -14.698 0.098 8.273 1.00 72.38 85 VAL A O 1
ATOM 679 N N . ASN A 1 86 ? -15.315 0.260 6.121 1.00 76.12 86 ASN A N 1
ATOM 680 C CA . ASN A 1 86 ? -16.733 0.576 6.361 1.00 76.12 86 ASN A CA 1
ATOM 681 C C . ASN A 1 86 ? -16.961 1.854 7.193 1.00 76.12 86 ASN A C 1
ATOM 683 O O . ASN A 1 86 ? -17.848 1.888 8.037 1.00 76.12 86 ASN A O 1
ATOM 687 N N . GLY A 1 87 ? -16.152 2.893 6.966 1.00 74.75 87 GLY A N 1
ATOM 688 C CA . GLY A 1 87 ? -16.267 4.184 7.659 1.00 74.75 87 GLY A CA 1
ATOM 689 C C . GLY A 1 87 ? -15.618 4.239 9.045 1.00 74.75 87 GLY A C 1
ATOM 690 O O . GLY A 1 87 ? -15.566 5.312 9.632 1.00 74.75 87 GLY A O 1
ATOM 691 N N . PHE A 1 88 ? -15.084 3.122 9.543 1.00 74.62 88 PHE A N 1
ATOM 692 C CA . PHE A 1 88 ? -14.323 3.077 10.791 1.00 74.62 88 PHE A CA 1
ATOM 693 C C . PHE A 1 88 ? -12.832 3.193 10.512 1.00 74.62 88 PHE A C 1
ATOM 695 O O . PHE A 1 88 ? -12.353 2.632 9.530 1.00 74.62 88 PHE A O 1
ATOM 702 N N . THR A 1 89 ? -12.105 3.882 11.382 1.00 74.88 89 THR A N 1
ATOM 703 C CA . THR A 1 89 ? -10.642 3.917 11.450 1.00 74.88 89 THR A CA 1
ATOM 704 C C . THR A 1 89 ? -10.114 2.871 12.431 1.00 74.88 89 THR A C 1
ATOM 706 O O . THR A 1 89 ? -10.852 2.294 13.232 1.00 74.88 89 THR A O 1
ATOM 709 N N . VAL A 1 90 ? -8.797 2.666 12.419 1.00 70.19 90 VAL A N 1
ATOM 710 C CA . VAL A 1 90 ? -8.096 1.854 13.424 1.00 70.19 90 VAL A CA 1
ATOM 711 C C . VAL A 1 90 ? -8.366 2.376 14.837 1.00 70.19 90 VAL A C 1
ATOM 713 O O . VAL A 1 90 ? -8.596 1.588 15.748 1.00 70.19 90 VAL A O 1
ATOM 716 N N . ALA A 1 91 ? -8.364 3.700 15.019 1.00 71.12 91 ALA A N 1
ATOM 717 C CA . ALA A 1 91 ? -8.621 4.320 16.313 1.00 71.12 91 ALA A CA 1
ATOM 718 C C . ALA A 1 91 ? -10.048 4.043 16.804 1.00 71.12 91 ALA A C 1
ATOM 720 O O . ALA A 1 91 ? -10.223 3.775 17.988 1.00 71.12 91 ALA A O 1
ATOM 721 N N . ASP A 1 92 ? -11.037 4.028 15.906 1.00 72.12 92 ASP A N 1
ATOM 722 C CA . ASP A 1 92 ? -12.418 3.676 16.263 1.00 72.12 92 ASP A CA 1
ATOM 723 C C . ASP A 1 92 ? -12.507 2.221 16.743 1.00 72.12 92 ASP A C 1
ATOM 725 O O . ASP A 1 92 ? -13.162 1.926 17.739 1.00 72.12 92 ASP A O 1
ATOM 729 N N . VAL A 1 93 ? -11.791 1.309 16.078 1.00 67.44 93 VAL A N 1
ATOM 730 C CA . VAL A 1 93 ? -11.798 -0.121 16.422 1.00 67.44 93 VAL A CA 1
ATOM 731 C C . VAL A 1 93 ? -11.032 -0.418 17.714 1.00 67.44 93 VAL A C 1
ATOM 733 O O . VAL A 1 93 ? -11.483 -1.240 18.507 1.00 67.44 93 VAL A O 1
ATOM 736 N N . LEU A 1 94 ? -9.902 0.252 17.956 1.00 68.19 94 LEU A N 1
ATOM 737 C CA . LEU 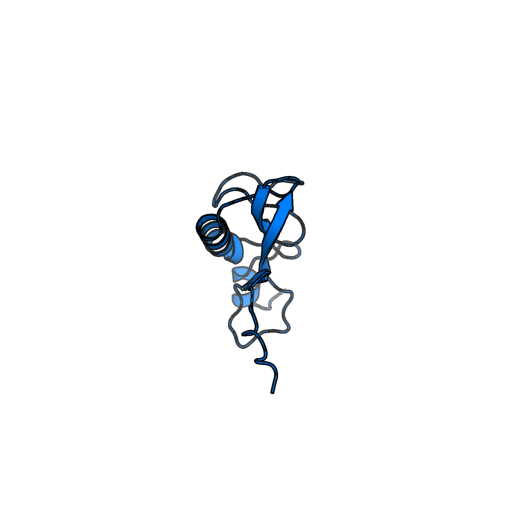A 1 94 ? -9.121 0.090 19.189 1.00 68.19 94 LEU A CA 1
ATOM 738 C C . LEU A 1 94 ? -9.722 0.849 20.381 1.00 68.19 94 LEU A C 1
ATOM 740 O O . LEU A 1 94 ? -9.532 0.445 21.525 1.00 68.19 94 LEU A O 1
ATOM 744 N N . GLY A 1 95 ? -10.427 1.951 20.121 1.00 67.62 95 GLY A N 1
ATOM 745 C CA . GLY A 1 95 ? -11.012 2.828 21.132 1.00 67.62 95 GLY A CA 1
ATOM 746 C C . GLY A 1 95 ? -12.334 2.331 21.718 1.00 67.62 95 GLY A C 1
ATOM 747 O O . GLY A 1 95 ? -12.705 2.780 22.802 1.00 67.62 95 GLY A O 1
ATOM 748 N N . GLY A 1 96 ? -13.035 1.398 21.062 1.00 52.69 96 GLY A N 1
ATOM 749 C CA . GLY A 1 96 ? -14.224 0.801 21.658 1.00 52.69 96 GLY A CA 1
ATOM 750 C C . GLY A 1 96 ? -15.122 0.012 20.712 1.00 52.69 96 GLY A C 1
ATOM 751 O O . GLY A 1 96 ? -15.735 0.556 19.799 1.00 52.69 96 GLY A O 1
ATOM 752 N N . GLY A 1 97 ? -15.373 -1.244 21.083 1.00 51.69 97 GLY A N 1
ATOM 753 C CA . GLY A 1 97 ? -16.754 -1.707 21.077 1.00 51.69 97 GLY A CA 1
ATOM 754 C C . GLY A 1 97 ? -17.577 -0.787 21.980 1.00 51.69 97 GLY A C 1
ATOM 755 O O . GLY A 1 97 ? -17.347 -0.749 23.183 1.00 51.69 97 GLY A O 1
ATOM 756 N N . ASN A 1 98 ? -18.463 0.002 21.380 1.00 45.59 98 ASN A N 1
ATOM 757 C CA . ASN A 1 98 ? -19.694 0.526 21.970 1.00 45.59 98 ASN A CA 1
ATOM 758 C C . ASN A 1 98 ? -20.474 1.253 20.867 1.00 45.59 98 ASN A C 1
ATOM 760 O O . ASN A 1 98 ? -20.367 2.466 20.692 1.00 45.59 98 ASN A O 1
ATOM 764 N N . ALA A 1 99 ? -21.249 0.469 20.125 1.00 44.00 99 ALA A N 1
ATOM 765 C CA . ALA A 1 99 ? -22.485 0.893 19.487 1.00 44.00 99 ALA A CA 1
ATOM 766 C C . ALA A 1 99 ? -23.535 -0.175 19.802 1.00 44.00 99 ALA A C 1
ATOM 768 O O . ALA A 1 99 ? -23.184 -1.372 19.671 1.00 44.00 99 ALA A O 1
#

Organism: NCBI:txid208602

Secondary structure (DSSP, 8-state):
-PPPPPP-----EEEEE-S-TT-TTS---EEEEEEEEETTEEEEEEESSS-EESSSSS-EESSPPPB-HHHHHHHHHHHGGG--BTTB-HHHHHH----

Sequence (99 aa):
MPEIPPARITIDRYTASCLPEDHPEHRHFSILVMRRRRRDTTGYAVTDGTWWYGDTDGPAHTEPVLLAESTALTIAQARAPRVQVNGFTVADVLGGGNA

pLDDT: mean 77.04, std 15.23, range [40.16, 94.38]